Protein AF-A0A1P8EN90-F1 (afdb_monomer)

Sequence (125 aa):
MRSIKEIVEAVEINETVTDEEMRLALCCLNRLITFDRMAFMALYQAEKGGKLSTTTQSSPEWQCREHLRRVGKAFEKTPDQWLGWENNPENPDYRERRQKSIALVKKVEATLKKGKKNDLSVKAS

Secondary structure (DSSP, 8-state):
---HHHHHHHHHTT----HHHHHHHHHHHHHHHHHHHHHHHHHHHHHHTT---SSGGG-HHHHHHHHHHHHHHHHTS-HHHHH-GGG-TT-HHHHHHHHHHHHHHHHHHHHHHHHHHHHHHHTT-

Solvent-accessible surface area (backbone atoms only — not comparable to full-atom values): 6890 Å² total; per-residue (Å²): 129,62,30,36,43,57,50,52,55,35,52,76,73,72,44,91,74,53,73,67,54,54,54,39,35,51,56,49,53,56,51,55,52,49,55,52,54,52,42,53,52,37,37,53,52,18,58,75,67,76,40,73,38,93,50,64,76,32,29,69,70,47,46,52,54,51,48,54,53,52,52,54,66,41,36,74,24,32,36,66,73,62,54,32,69,80,61,30,82,85,30,64,67,34,43,54,55,49,53,54,50,52,54,50,51,54,51,51,53,52,48,53,54,51,52,53,54,53,57,53,54,65,75,73,109

Foldseek 3Di:
DDFLQVLVVCVVVPHDDDPQQVVLSVLVVVVLVVLLVQLVVLCVVCVVVVHCDPDLSNPPVSSVVVSCVSCVVRRPGRSCVNCDQCRDPPNPVNVVVVVVVVVVVVVVVVVVVVVVVVVVVVVVD

Radius of gyration: 19.5 Å; Cα contacts (8 Å, |Δi|>4): 85; chains: 1; bounding box: 40×49×44 Å

Organism: NCBI:txid487316

Mean predicted aligned error: 6.41 Å

Structure (mmCIF, N/CA/C/O backbone):
data_AF-A0A1P8EN90-F1
#
_entry.id   AF-A0A1P8EN90-F1
#
loop_
_atom_site.group_PDB
_atom_site.id
_atom_site.type_symbol
_atom_site.label_atom_id
_atom_site.label_alt_id
_atom_site.label_comp_id
_atom_site.label_asym_id
_atom_site.label_entity_id
_atom_site.label_seq_id
_atom_site.pdbx_PDB_ins_code
_atom_site.Cartn_x
_atom_site.Cartn_y
_atom_site.Cartn_z
_atom_site.occupancy
_atom_site.B_iso_or_equiv
_atom_site.auth_seq_id
_atom_site.auth_comp_id
_atom_site.auth_asym_id
_atom_site.auth_atom_id
_atom_site.pdbx_PDB_model_num
ATOM 1 N N . MET A 1 1 ? -11.613 6.966 12.791 1.00 90.38 1 MET A N 1
ATOM 2 C CA . MET A 1 1 ? -10.556 6.398 11.939 1.00 90.38 1 MET A CA 1
ATOM 3 C C . MET A 1 1 ? -9.318 7.255 12.107 1.00 90.38 1 MET A C 1
ATOM 5 O O . MET A 1 1 ? -9.376 8.437 11.786 1.00 90.38 1 MET A O 1
ATOM 9 N N . ARG A 1 2 ? -8.248 6.690 12.659 1.00 97.56 2 ARG A N 1
ATOM 10 C CA . ARG A 1 2 ? -6.921 7.318 12.724 1.00 97.56 2 ARG A CA 1
ATOM 11 C C . ARG A 1 2 ? -6.292 7.461 11.327 1.00 97.56 2 ARG A C 1
ATOM 13 O O . ARG A 1 2 ? -6.767 6.861 10.356 1.00 97.56 2 ARG A O 1
ATOM 20 N N . SER A 1 3 ? -5.229 8.250 11.212 1.00 98.56 3 SER A N 1
ATOM 21 C CA . SER A 1 3 ? -4.390 8.284 10.009 1.00 98.56 3 SER A CA 1
ATOM 22 C C . SER A 1 3 ? -3.673 6.948 9.786 1.00 98.56 3 SER A C 1
ATOM 24 O O . SER A 1 3 ? -3.495 6.160 10.715 1.00 98.56 3 SER A O 1
ATOM 26 N N . ILE A 1 4 ? -3.223 6.681 8.555 1.00 98.31 4 ILE A N 1
ATOM 27 C CA . ILE A 1 4 ? -2.443 5.470 8.248 1.00 98.31 4 ILE A CA 1
ATOM 28 C C . ILE A 1 4 ? -1.206 5.388 9.151 1.00 98.31 4 ILE A C 1
ATOM 30 O O . ILE A 1 4 ? -0.904 4.309 9.655 1.00 98.31 4 ILE A O 1
ATOM 34 N N . LYS A 1 5 ? -0.522 6.518 9.379 1.00 98.25 5 LYS A N 1
ATOM 35 C CA . LYS A 1 5 ? 0.662 6.581 10.240 1.00 98.25 5 LYS A CA 1
ATOM 36 C C . LYS A 1 5 ? 0.343 6.167 11.673 1.00 98.25 5 LYS A C 1
ATOM 38 O O . LYS A 1 5 ? 0.976 5.256 12.187 1.00 98.25 5 LYS A O 1
ATOM 43 N N . GLU A 1 6 ? -0.663 6.789 12.278 1.00 98.56 6 GLU A N 1
ATOM 44 C CA . GLU A 1 6 ? -1.058 6.508 13.664 1.00 98.56 6 GLU A CA 1
ATOM 45 C C . GLU A 1 6 ? -1.517 5.056 13.847 1.00 98.56 6 GLU A C 1
ATOM 47 O O . GLU A 1 6 ? -1.250 4.459 14.883 1.00 98.56 6 GLU A O 1
ATOM 52 N N . ILE A 1 7 ? -2.188 4.465 12.849 1.00 98.56 7 ILE A N 1
ATOM 53 C CA . ILE A 1 7 ? -2.580 3.046 12.898 1.00 98.56 7 ILE A CA 1
ATOM 54 C C . ILE A 1 7 ? -1.339 2.151 12.902 1.00 98.56 7 ILE A C 1
ATOM 56 O O . ILE A 1 7 ? -1.279 1.209 13.686 1.00 98.56 7 ILE A O 1
ATOM 60 N N . VAL A 1 8 ? -0.363 2.427 12.031 1.00 97.94 8 VAL A N 1
ATOM 61 C CA . VAL A 1 8 ? 0.885 1.650 11.968 1.00 97.94 8 VAL A CA 1
ATOM 62 C C . VAL A 1 8 ? 1.662 1.779 13.273 1.00 97.94 8 VAL A C 1
ATOM 64 O O . VAL A 1 8 ? 2.018 0.759 13.851 1.00 97.94 8 VAL A O 1
ATOM 67 N N . GLU A 1 9 ? 1.855 3.002 13.766 1.00 98.06 9 GLU A N 1
ATOM 68 C CA . GLU A 1 9 ? 2.576 3.260 15.017 1.00 98.06 9 GLU A CA 1
ATOM 69 C C . GLU A 1 9 ? 1.892 2.577 16.207 1.00 98.06 9 GLU A C 1
ATOM 71 O O . GLU A 1 9 ? 2.569 1.910 16.983 1.00 98.06 9 GLU A O 1
ATOM 76 N N . ALA A 1 10 ? 0.557 2.645 16.307 1.00 98.25 10 ALA A N 1
ATOM 77 C CA . ALA A 1 10 ? -0.203 1.950 17.347 1.00 98.25 10 ALA A CA 1
ATOM 78 C C . ALA A 1 10 ? -0.001 0.425 17.285 1.00 98.25 10 ALA A C 1
ATOM 80 O O . ALA A 1 10 ? 0.266 -0.211 18.304 1.00 98.25 10 ALA A O 1
ATOM 81 N N . VAL A 1 11 ? -0.075 -0.176 16.093 1.00 97.50 11 VAL A N 1
ATOM 82 C CA . VAL A 1 11 ? 0.147 -1.622 15.922 1.00 97.50 11 VAL A CA 1
ATOM 83 C C . VAL A 1 11 ? 1.586 -2.015 16.270 1.00 97.50 11 VAL A C 1
ATOM 85 O O . VAL A 1 11 ? 1.789 -3.052 16.901 1.00 97.50 11 VAL A O 1
ATOM 88 N N . GLU A 1 12 ? 2.583 -1.202 15.908 1.00 97.56 12 GLU A N 1
ATOM 89 C CA . GLU A 1 12 ? 3.998 -1.467 16.211 1.00 97.56 12 GLU A CA 1
ATOM 90 C C . GLU A 1 12 ? 4.286 -1.525 17.716 1.00 97.56 12 GLU A C 1
ATOM 92 O O . GLU A 1 12 ? 5.097 -2.343 18.152 1.00 97.56 12 GLU A O 1
ATOM 97 N N . ILE A 1 13 ? 3.591 -0.716 18.519 1.00 98.06 13 ILE A N 1
ATOM 98 C CA . ILE A 1 13 ? 3.712 -0.720 19.986 1.00 98.06 13 ILE A CA 1
ATOM 99 C C . ILE A 1 13 ? 2.673 -1.610 20.683 1.00 98.06 13 ILE A C 1
ATOM 101 O O . ILE A 1 13 ? 2.531 -1.555 21.904 1.00 98.06 13 ILE A O 1
ATOM 105 N N . ASN A 1 14 ? 1.973 -2.460 19.923 1.00 97.38 14 ASN A N 1
ATOM 106 C CA . ASN A 1 14 ? 0.953 -3.387 20.417 1.00 97.38 14 ASN A CA 1
ATOM 107 C C . ASN A 1 14 ? -0.244 -2.694 21.109 1.00 97.38 14 ASN A C 1
ATOM 109 O O . ASN A 1 14 ? -0.885 -3.263 21.997 1.00 97.38 14 ASN A O 1
ATOM 113 N N . GLU A 1 15 ? -0.563 -1.465 20.702 1.00 97.88 15 GLU A N 1
ATOM 114 C CA . GLU A 1 15 ? -1.810 -0.798 21.065 1.00 97.88 15 GLU A CA 1
ATOM 115 C C . GLU A 1 15 ? -2.999 -1.354 20.273 1.00 97.88 15 GLU A C 1
ATOM 117 O O . GLU A 1 15 ? -2.881 -1.923 19.186 1.00 97.88 15 GLU A O 1
ATOM 122 N N . THR A 1 16 ? -4.197 -1.171 20.831 1.00 96.94 16 THR A N 1
ATOM 123 C CA . THR A 1 16 ? -5.431 -1.635 20.195 1.00 96.94 16 THR A CA 1
ATOM 124 C C . THR A 1 16 ? -5.877 -0.692 19.075 1.00 96.94 16 THR A C 1
ATOM 126 O O . THR A 1 16 ? -6.064 0.519 19.259 1.00 96.94 16 THR A O 1
ATOM 129 N N . VAL A 1 17 ? -6.138 -1.281 17.912 1.00 97.56 17 VAL A N 1
ATOM 130 C CA . VAL A 1 17 ? -6.781 -0.641 16.760 1.00 97.56 17 VAL A CA 1
ATOM 131 C C . VAL A 1 17 ? -8.060 -1.390 16.409 1.00 97.56 17 VAL A C 1
ATOM 133 O O . VAL A 1 17 ? -8.222 -2.556 16.764 1.00 97.56 17 VAL A O 1
ATOM 136 N N . THR A 1 18 ? -8.990 -0.722 15.734 1.00 98.12 18 THR A N 1
ATOM 137 C CA . THR A 1 18 ? -10.220 -1.390 15.284 1.00 98.12 18 THR A CA 1
ATOM 138 C C . THR A 1 18 ? -9.945 -2.320 14.096 1.00 98.12 18 THR A C 1
ATOM 140 O O . THR A 1 18 ? -9.036 -2.072 13.298 1.00 98.12 18 THR A O 1
ATOM 143 N N . ASP A 1 19 ? -10.767 -3.359 13.924 1.00 97.00 19 ASP A N 1
ATOM 144 C CA . ASP A 1 19 ? -10.696 -4.264 12.764 1.00 97.00 19 ASP A CA 1
ATOM 145 C C . ASP A 1 19 ? -10.782 -3.506 11.432 1.00 97.00 19 ASP A C 1
ATOM 147 O O . ASP A 1 19 ? -10.083 -3.823 10.465 1.00 97.00 19 ASP A O 1
ATOM 151 N N . GLU A 1 20 ? -11.632 -2.479 11.376 1.00 96.81 20 GLU A N 1
ATOM 152 C CA . GLU A 1 20 ? -11.785 -1.642 10.192 1.00 96.81 20 GLU A CA 1
ATOM 153 C C . GLU A 1 20 ? -10.505 -0.853 9.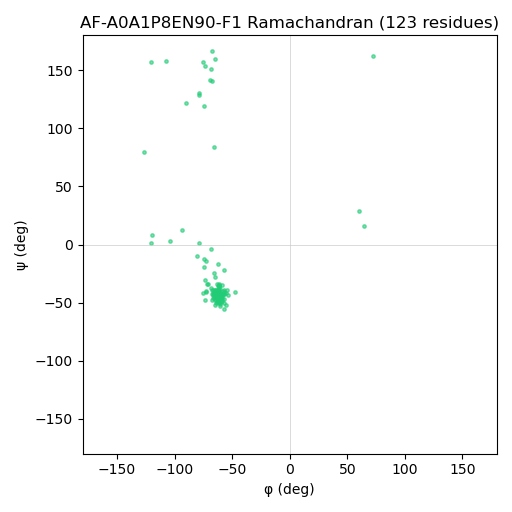885 1.00 96.81 20 GLU A C 1
ATOM 155 O O . GLU A 1 20 ? -10.031 -0.888 8.743 1.00 96.81 20 GLU A O 1
ATOM 160 N N . GLU A 1 21 ? -9.913 -0.208 10.896 1.00 97.56 21 GLU A N 1
ATOM 161 C CA . GLU A 1 21 ? -8.641 0.513 10.774 1.00 97.56 21 GLU A CA 1
ATOM 162 C C . GLU A 1 21 ? -7.535 -0.407 10.264 1.00 97.56 21 GLU A C 1
ATOM 164 O O . GLU A 1 21 ? -6.873 -0.081 9.276 1.00 97.56 21 GLU A O 1
ATOM 169 N N . MET A 1 22 ? -7.369 -1.581 10.880 1.00 96.69 22 MET A N 1
ATOM 170 C CA . MET A 1 22 ? -6.326 -2.531 10.497 1.00 96.69 22 MET A CA 1
ATOM 171 C C . MET A 1 22 ? -6.515 -3.026 9.059 1.00 96.69 22 MET A C 1
ATOM 173 O O . MET A 1 22 ? -5.571 -3.036 8.263 1.00 96.69 22 MET A O 1
ATOM 177 N N . ARG A 1 23 ? -7.741 -3.399 8.686 1.00 96.94 23 ARG A N 1
ATOM 178 C CA . ARG A 1 23 ? -8.051 -3.920 7.351 1.00 96.94 23 ARG A CA 1
ATOM 179 C C . ARG A 1 23 ? -7.823 -2.881 6.257 1.00 96.94 23 ARG A C 1
ATOM 181 O O . ARG A 1 23 ? -7.255 -3.209 5.209 1.00 96.94 23 ARG A O 1
ATOM 188 N N . LEU A 1 24 ? -8.260 -1.639 6.467 1.00 97.88 24 LEU A N 1
ATOM 189 C CA . LEU A 1 24 ? -8.069 -0.576 5.483 1.00 97.88 24 LEU A CA 1
ATOM 190 C C . LEU A 1 24 ? -6.610 -0.117 5.427 1.00 97.88 24 LEU A C 1
ATOM 192 O O . LEU A 1 24 ? -6.084 0.048 4.325 1.00 97.88 24 LEU A O 1
ATOM 196 N N . ALA A 1 25 ? -5.921 0.005 6.566 1.00 97.62 25 ALA A N 1
ATOM 197 C CA . ALA A 1 25 ? -4.494 0.324 6.596 1.00 97.62 25 ALA A CA 1
ATOM 198 C C . ALA A 1 25 ? -3.669 -0.727 5.838 1.00 97.62 25 ALA A C 1
ATOM 200 O O . ALA A 1 25 ? -2.834 -0.369 5.007 1.00 97.62 25 ALA A O 1
ATOM 201 N N . LEU A 1 26 ? -3.967 -2.019 6.009 1.00 97.38 26 LEU A N 1
ATOM 202 C CA . LEU A 1 26 ? -3.320 -3.089 5.246 1.00 97.38 26 LEU A CA 1
ATOM 203 C C . LEU A 1 26 ? -3.555 -2.947 3.732 1.00 97.38 26 LEU A C 1
ATOM 205 O O . LEU A 1 26 ? -2.632 -3.133 2.933 1.00 97.38 26 LEU A O 1
ATOM 209 N N . CYS A 1 27 ? -4.771 -2.571 3.320 1.00 97.31 27 CYS A N 1
ATOM 210 C CA . CYS A 1 27 ? -5.064 -2.276 1.915 1.00 97.31 27 CYS A CA 1
ATOM 211 C C . CYS A 1 27 ? -4.222 -1.101 1.394 1.00 97.31 27 CYS A C 1
ATOM 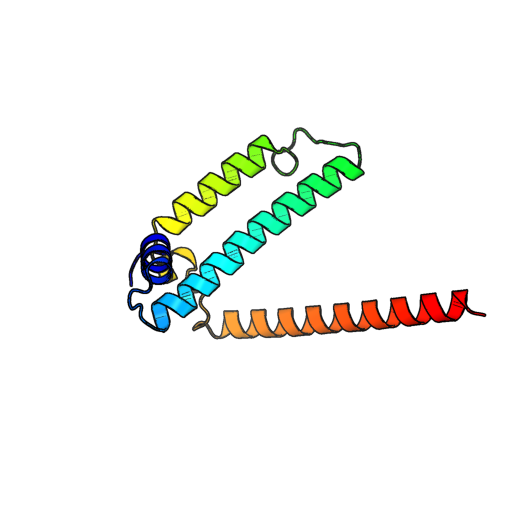213 O O . CYS A 1 27 ? -3.746 -1.155 0.253 1.00 97.31 27 CYS A O 1
ATOM 215 N N . CYS A 1 28 ? -4.014 -0.066 2.212 1.00 97.75 28 CYS A N 1
ATOM 216 C CA . CYS A 1 28 ? -3.173 1.073 1.861 1.00 97.75 28 CYS A CA 1
ATOM 217 C C . CYS A 1 28 ? -1.706 0.673 1.688 1.00 97.75 28 CYS A C 1
ATOM 219 O O . CYS A 1 28 ? -1.113 0.927 0.637 1.00 97.75 28 CYS A O 1
ATOM 221 N N . LEU A 1 29 ? -1.141 -0.009 2.685 1.00 97.31 29 LEU A N 1
ATOM 222 C CA . LEU A 1 29 ? 0.258 -0.438 2.692 1.00 97.31 29 LEU A CA 1
ATOM 223 C C . LEU A 1 29 ? 0.568 -1.359 1.507 1.00 97.31 29 LEU A C 1
ATOM 225 O O . LEU A 1 29 ? 1.562 -1.162 0.811 1.00 97.31 29 LEU A O 1
ATOM 229 N N . ASN A 1 30 ? -0.326 -2.299 1.186 1.00 96.62 30 ASN A N 1
ATOM 230 C CA . ASN A 1 30 ? -0.153 -3.167 0.021 1.00 96.62 30 ASN A CA 1
ATOM 231 C C . ASN A 1 30 ? -0.113 -2.380 -1.309 1.00 96.62 30 ASN A C 1
ATOM 233 O O . ASN A 1 30 ? 0.608 -2.755 -2.240 1.00 96.62 30 ASN A O 1
ATOM 237 N N . ARG A 1 31 ? -0.861 -1.274 -1.425 1.00 95.62 31 ARG A N 1
ATOM 238 C CA . ARG A 1 31 ? -0.801 -0.395 -2.607 1.00 95.62 31 ARG A CA 1
ATOM 239 C C . ARG A 1 31 ? 0.490 0.414 -2.655 1.00 95.62 31 ARG A C 1
ATOM 241 O O . ARG A 1 31 ? 1.072 0.513 -3.731 1.00 95.62 31 ARG A O 1
ATOM 248 N N . LEU A 1 32 ? 0.963 0.930 -1.521 1.00 96.12 32 LEU A N 1
ATOM 249 C CA . LEU A 1 32 ? 2.260 1.612 -1.437 1.00 96.12 32 LEU A CA 1
ATOM 250 C C . LEU A 1 32 ? 3.402 0.685 -1.877 1.00 96.12 32 LEU A C 1
ATOM 252 O O . LEU A 1 32 ? 4.142 1.026 -2.796 1.00 96.12 32 LEU A O 1
ATOM 256 N N . ILE A 1 33 ? 3.437 -0.545 -1.359 1.00 96.56 33 ILE A N 1
ATOM 257 C CA . ILE A 1 33 ? 4.409 -1.573 -1.769 1.00 96.56 33 ILE A CA 1
ATOM 258 C C . ILE A 1 33 ? 4.306 -1.883 -3.270 1.00 96.56 33 ILE A C 1
ATOM 260 O O . ILE A 1 33 ? 5.310 -2.153 -3.929 1.00 96.56 33 ILE A O 1
ATOM 264 N N . THR A 1 34 ? 3.101 -1.847 -3.846 1.00 95.12 34 THR A N 1
ATOM 265 C CA . THR A 1 34 ? 2.920 -2.061 -5.291 1.00 95.12 34 THR A CA 1
ATOM 266 C C . THR A 1 34 ? 3.619 -0.973 -6.109 1.00 95.12 34 THR A C 1
ATOM 268 O O . THR A 1 34 ? 4.284 -1.298 -7.093 1.00 95.12 34 THR A O 1
ATOM 271 N N . PHE A 1 35 ? 3.527 0.294 -5.694 1.00 94.50 35 PHE A N 1
ATOM 272 C CA . PHE A 1 35 ? 4.235 1.389 -6.359 1.00 94.50 35 PHE A CA 1
ATOM 273 C C . PHE A 1 35 ? 5.755 1.211 -6.305 1.00 94.50 35 PHE A C 1
ATOM 275 O O . PHE A 1 35 ? 6.415 1.389 -7.329 1.00 94.50 35 PHE A O 1
ATOM 282 N N . ASP A 1 36 ? 6.295 0.800 -5.158 1.00 94.12 36 ASP A N 1
ATOM 283 C CA . ASP A 1 36 ? 7.737 0.579 -4.994 1.00 94.12 36 ASP A CA 1
ATOM 284 C C . ASP A 1 36 ? 8.226 -0.599 -5.840 1.00 94.12 36 ASP A C 1
ATOM 286 O O . ASP A 1 36 ? 9.232 -0.501 -6.541 1.00 94.12 36 ASP A O 1
ATOM 290 N N . ARG A 1 37 ? 7.465 -1.700 -5.880 1.00 94.88 37 ARG A N 1
ATOM 291 C CA . ARG A 1 37 ? 7.770 -2.838 -6.760 1.00 94.88 37 ARG A CA 1
ATOM 292 C C . ARG A 1 37 ? 7.812 -2.421 -8.227 1.00 94.88 37 ARG A C 1
ATOM 294 O O . ARG A 1 37 ? 8.710 -2.847 -8.948 1.00 94.88 37 ARG A O 1
ATOM 301 N N . MET A 1 38 ? 6.865 -1.598 -8.678 1.00 92.19 38 MET A N 1
ATOM 302 C CA . MET A 1 38 ? 6.867 -1.080 -10.050 1.00 92.19 38 MET A CA 1
ATOM 303 C C . MET A 1 38 ? 8.082 -0.186 -10.319 1.00 92.19 38 MET A C 1
ATOM 305 O O . MET A 1 38 ? 8.710 -0.325 -11.367 1.00 92.19 38 MET A O 1
ATOM 309 N N . ALA A 1 39 ? 8.439 0.685 -9.371 1.00 92.12 39 ALA A N 1
ATOM 310 C CA . ALA A 1 39 ? 9.615 1.544 -9.464 1.00 92.12 39 ALA A CA 1
ATOM 311 C C . ALA A 1 39 ? 10.908 0.725 -9.594 1.00 92.12 39 ALA A C 1
ATOM 313 O O . ALA A 1 39 ? 11.685 0.947 -10.522 1.00 92.12 39 ALA A O 1
ATOM 314 N N . PHE A 1 40 ? 11.108 -0.277 -8.734 1.00 92.12 40 PHE A N 1
ATOM 315 C CA . PHE A 1 40 ? 12.288 -1.142 -8.798 1.00 92.12 40 PHE A CA 1
ATOM 316 C C . PHE A 1 40 ? 12.357 -1.954 -10.091 1.00 92.12 40 PHE A C 1
ATOM 318 O O . PHE A 1 40 ? 13.428 -2.065 -10.682 1.00 92.12 40 PHE A O 1
ATOM 325 N N . MET A 1 41 ? 11.226 -2.472 -10.579 1.00 91.00 41 MET A N 1
ATOM 326 C CA . MET A 1 41 ? 11.194 -3.175 -11.865 1.00 91.00 41 MET A CA 1
ATOM 327 C C . MET A 1 41 ? 11.566 -2.256 -13.033 1.00 91.00 41 MET A C 1
ATOM 329 O O . MET A 1 41 ? 12.299 -2.684 -13.923 1.00 91.00 41 MET A O 1
ATOM 333 N N . ALA A 1 42 ? 11.108 -1.001 -13.025 1.00 87.81 42 ALA A N 1
ATOM 334 C CA . ALA A 1 42 ? 11.467 -0.021 -14.049 1.00 87.81 42 ALA A CA 1
ATOM 335 C C . ALA A 1 42 ? 12.966 0.322 -14.018 1.00 87.81 42 ALA A C 1
ATOM 337 O O . ALA A 1 42 ? 13.601 0.378 -15.072 1.00 87.81 42 ALA A O 1
ATOM 338 N N . LEU A 1 43 ? 13.546 0.493 -12.825 1.00 89.38 43 LEU A N 1
ATOM 339 C CA . LEU A 1 43 ? 14.984 0.727 -12.652 1.00 89.38 43 LEU A CA 1
ATOM 340 C C . LEU A 1 43 ? 15.816 -0.468 -13.132 1.00 89.38 43 LEU A C 1
ATOM 342 O O . LEU A 1 43 ? 16.757 -0.293 -13.900 1.00 89.38 43 LEU A O 1
ATOM 346 N N . TYR A 1 44 ? 15.425 -1.686 -12.755 1.00 89.69 44 TYR A N 1
ATOM 347 C CA . TYR A 1 44 ? 16.096 -2.909 -13.194 1.00 89.69 44 TYR A CA 1
ATOM 348 C C . TYR A 1 44 ? 16.062 -3.079 -14.719 1.00 89.69 44 TYR A C 1
ATOM 350 O O . TYR A 1 44 ? 17.067 -3.423 -15.340 1.00 89.69 44 TYR A O 1
ATOM 358 N N . GLN A 1 45 ? 14.910 -2.829 -15.347 1.00 86.50 45 GLN A N 1
ATOM 359 C CA . GLN A 1 45 ? 14.783 -2.904 -16.804 1.00 86.50 45 GLN A CA 1
ATOM 360 C C . GLN A 1 45 ? 15.634 -1.842 -17.510 1.00 86.50 45 GLN A C 1
ATOM 362 O O . GLN A 1 45 ? 16.247 -2.142 -18.533 1.00 86.50 45 GLN A O 1
ATOM 367 N N . ALA A 1 46 ? 15.705 -0.630 -16.957 1.00 85.12 46 ALA A N 1
ATOM 368 C CA . ALA A 1 46 ? 16.550 0.446 -17.469 1.00 85.12 46 ALA A CA 1
ATOM 369 C C . ALA A 1 46 ? 18.043 0.083 -17.411 1.00 85.12 46 ALA A C 1
ATOM 371 O O . ALA A 1 46 ? 18.759 0.242 -18.402 1.00 85.12 46 ALA A O 1
ATOM 372 N N . GLU A 1 47 ? 18.491 -0.479 -16.284 1.00 85.38 47 GLU A N 1
ATOM 373 C CA . GLU A 1 47 ? 19.855 -0.984 -16.110 1.00 85.38 47 GLU A CA 1
ATOM 374 C C . GLU A 1 47 ? 20.167 -2.107 -17.112 1.00 85.38 47 GLU A C 1
ATOM 376 O O . GLU A 1 47 ? 21.144 -2.026 -17.857 1.00 85.38 47 GLU A O 1
ATOM 381 N N . LYS A 1 48 ? 19.302 -3.128 -17.209 1.00 84.31 48 LYS A N 1
ATOM 382 C CA . LYS A 1 48 ? 19.480 -4.253 -18.145 1.00 84.31 48 LYS A CA 1
ATOM 383 C C . LYS A 1 48 ? 19.451 -3.838 -19.612 1.00 84.31 48 LYS A C 1
ATOM 385 O O . LYS A 1 48 ? 20.145 -4.444 -20.422 1.00 84.31 48 LYS A O 1
ATOM 390 N N . GLY A 1 49 ? 18.657 -2.831 -19.955 1.00 79.31 49 GLY A N 1
ATOM 391 C CA . GLY A 1 49 ? 18.549 -2.302 -21.311 1.00 79.31 49 GLY A CA 1
ATOM 392 C C . GLY A 1 49 ? 19.696 -1.377 -21.722 1.00 79.31 49 GLY A C 1
ATOM 393 O O . GLY A 1 49 ? 19.643 -0.831 -22.823 1.00 79.31 49 GLY A O 1
ATOM 394 N N . GLY A 1 50 ? 20.690 -1.143 -20.853 1.00 69.50 50 GLY A N 1
ATOM 395 C CA . GLY A 1 50 ? 21.792 -0.208 -21.111 1.00 69.50 50 GLY A CA 1
ATOM 396 C C . GLY A 1 50 ? 21.340 1.250 -21.249 1.00 69.50 50 GLY A C 1
ATOM 397 O O . GLY A 1 50 ? 22.076 2.084 -21.769 1.00 69.50 50 GLY A O 1
ATOM 398 N N . LYS A 1 51 ? 20.117 1.565 -20.810 1.00 61.88 51 LYS A N 1
ATOM 399 C CA . LYS A 1 51 ? 19.511 2.895 -20.861 1.00 61.88 51 LYS A CA 1
ATOM 400 C C . LYS A 1 51 ? 19.034 3.247 -19.461 1.00 61.88 51 LYS A C 1
ATOM 402 O O . LYS A 1 51 ? 17.839 3.175 -19.180 1.00 61.88 51 LYS A O 1
ATOM 407 N N . LEU A 1 52 ? 19.949 3.687 -18.597 1.00 58.69 52 LEU A N 1
ATOM 408 C CA . LEU A 1 52 ? 19.567 4.536 -17.466 1.00 58.69 52 LEU A CA 1
ATOM 409 C C . LEU A 1 52 ? 19.065 5.856 -18.062 1.00 58.69 52 LEU A C 1
ATOM 411 O O . LEU A 1 52 ? 19.817 6.789 -18.323 1.00 58.69 52 LEU A O 1
ATOM 415 N N . SER A 1 53 ? 17.792 5.845 -18.437 1.00 55.84 53 SER A N 1
ATOM 416 C CA . SER A 1 53 ? 17.140 6.929 -19.148 1.00 55.84 53 SER A CA 1
ATOM 417 C C . SER A 1 53 ? 17.031 8.156 -18.243 1.00 55.84 53 SER A C 1
ATOM 419 O O . SER A 1 53 ? 16.685 8.042 -17.068 1.00 55.84 53 SER A O 1
ATOM 421 N N . THR A 1 54 ? 17.249 9.344 -18.806 1.00 55.34 54 THR A N 1
ATOM 422 C CA . THR A 1 54 ? 16.985 10.643 -18.161 1.00 55.34 54 THR A CA 1
ATOM 423 C C . THR A 1 54 ? 15.489 10.915 -17.956 1.00 55.34 54 THR A C 1
ATOM 425 O O . THR A 1 54 ? 15.112 11.916 -17.349 1.00 55.34 54 THR A O 1
ATOM 428 N N . THR A 1 55 ? 14.610 10.030 -18.436 1.00 64.44 55 THR A N 1
ATOM 429 C CA . THR A 1 55 ? 13.172 10.085 -18.156 1.00 64.44 55 THR A CA 1
ATOM 430 C C . THR A 1 55 ? 12.879 9.763 -16.693 1.00 64.44 55 THR A C 1
ATOM 432 O O . THR A 1 55 ? 13.443 8.826 -16.125 1.00 64.44 55 THR A O 1
ATOM 435 N N . THR A 1 56 ? 11.912 10.473 -16.115 1.00 65.69 56 THR A N 1
ATOM 436 C CA . THR A 1 56 ? 11.524 10.401 -14.696 1.00 65.69 56 THR A CA 1
ATOM 437 C C . THR A 1 56 ? 11.350 8.973 -14.162 1.00 65.69 56 THR A C 1
ATOM 439 O O . THR A 1 56 ? 11.842 8.659 -13.086 1.00 65.69 56 THR A O 1
ATOM 442 N N . GLN A 1 57 ? 10.743 8.067 -14.932 1.00 66.94 57 GLN A N 1
ATOM 443 C CA . GLN A 1 57 ? 10.423 6.702 -14.486 1.00 66.94 57 GLN A CA 1
ATOM 444 C C . GLN A 1 57 ? 11.630 5.753 -14.346 1.00 66.94 57 GLN A C 1
ATOM 446 O O . GLN A 1 57 ? 11.501 4.706 -13.711 1.00 66.94 57 GLN A O 1
ATOM 451 N N . SER A 1 58 ? 12.795 6.101 -14.891 1.00 74.50 58 SER A N 1
ATOM 452 C CA . SER A 1 58 ? 14.011 5.268 -14.844 1.00 74.50 58 SER A CA 1
ATOM 453 C C . SER A 1 58 ? 15.178 5.954 -14.130 1.00 74.50 58 SER A C 1
ATOM 455 O O . SER A 1 58 ? 16.290 5.433 -14.134 1.00 74.50 58 SER A O 1
ATOM 457 N N . SER A 1 59 ? 14.924 7.104 -13.499 1.00 86.81 59 SER A N 1
ATOM 458 C CA . SER A 1 59 ? 15.894 7.814 -12.667 1.00 86.81 59 SER A CA 1
ATOM 459 C C . SER A 1 59 ? 15.786 7.345 -11.208 1.00 86.81 59 SER A C 1
ATOM 461 O O . SER A 1 59 ? 14.716 7.503 -10.608 1.00 86.81 59 SER A O 1
ATOM 463 N N . PRO A 1 60 ? 16.869 6.816 -10.597 1.00 89.75 60 PRO A N 1
ATOM 464 C CA . PRO A 1 60 ? 16.872 6.441 -9.181 1.00 89.75 60 PRO A CA 1
ATOM 465 C C . PRO A 1 60 ? 16.505 7.606 -8.255 1.00 89.75 60 PRO A C 1
ATOM 467 O O . PRO A 1 60 ? 15.719 7.446 -7.323 1.00 89.75 60 PRO A O 1
ATOM 470 N N . GLU A 1 61 ? 17.022 8.801 -8.547 1.00 91.00 61 GLU A N 1
ATOM 471 C CA . GLU A 1 61 ? 16.751 10.016 -7.776 1.00 91.00 61 GLU A CA 1
ATOM 472 C C . GLU A 1 61 ? 15.267 10.401 -7.836 1.00 91.00 61 GLU A C 1
ATOM 474 O O . GLU A 1 61 ? 14.653 10.723 -6.816 1.00 91.00 61 GLU A O 1
ATOM 479 N N . TRP A 1 62 ? 14.660 10.336 -9.026 1.00 90.94 62 TRP A N 1
ATOM 480 C CA . TRP A 1 62 ? 13.235 10.611 -9.173 1.00 90.94 62 TRP A CA 1
ATOM 481 C C . TRP A 1 62 ? 12.382 9.586 -8.423 1.00 90.94 62 TRP A C 1
ATOM 483 O O . TRP A 1 62 ? 11.478 9.991 -7.696 1.00 90.94 62 TRP A O 1
ATOM 493 N N . GLN A 1 63 ? 12.692 8.290 -8.540 1.00 92.38 63 GLN A N 1
ATOM 494 C CA . GLN A 1 63 ? 11.949 7.235 -7.844 1.00 92.38 63 GLN A CA 1
ATOM 495 C C . GLN A 1 63 ? 12.050 7.375 -6.319 1.00 92.38 63 GLN A C 1
ATOM 497 O O . GLN A 1 63 ? 11.043 7.227 -5.632 1.00 92.38 63 GLN A O 1
ATOM 502 N N . CYS A 1 64 ? 13.220 7.748 -5.790 1.00 93.38 64 CYS A N 1
ATOM 503 C CA . CYS A 1 64 ? 13.406 8.025 -4.364 1.00 93.38 64 CYS A CA 1
ATOM 504 C C . CYS A 1 64 ? 12.530 9.197 -3.886 1.00 93.38 64 CYS A C 1
ATOM 506 O O . CYS A 1 64 ? 11.761 9.058 -2.932 1.00 93.38 64 CYS A O 1
ATOM 508 N N . ARG A 1 65 ? 12.567 10.339 -4.588 1.00 94.19 65 ARG A N 1
ATOM 509 C CA . ARG A 1 65 ? 11.711 11.493 -4.255 1.00 94.19 65 ARG A CA 1
ATOM 510 C C . ARG A 1 65 ? 10.229 11.154 -4.339 1.00 94.19 65 ARG A C 1
ATOM 512 O O . ARG A 1 65 ? 9.444 11.565 -3.487 1.00 94.19 65 ARG A O 1
ATOM 519 N N . GLU A 1 66 ? 9.840 10.424 -5.375 1.00 94.75 66 GLU A N 1
ATOM 520 C CA . GLU A 1 66 ? 8.453 10.051 -5.603 1.00 94.75 66 GLU A CA 1
ATOM 521 C C . GLU A 1 66 ? 7.948 9.055 -4.547 1.00 94.75 66 GLU A C 1
ATOM 523 O O . GLU A 1 66 ? 6.811 9.194 -4.094 1.00 94.75 66 GLU A O 1
ATOM 528 N N . HIS A 1 67 ? 8.784 8.112 -4.100 1.00 94.44 67 HIS A N 1
ATOM 529 C CA . HIS A 1 67 ? 8.492 7.233 -2.964 1.00 94.44 67 HIS A CA 1
ATOM 530 C C . HIS A 1 67 ? 8.200 8.049 -1.699 1.00 94.44 67 HIS A C 1
ATOM 532 O O . HIS A 1 67 ? 7.100 7.954 -1.151 1.00 94.44 67 HIS A O 1
ATOM 538 N N . LEU A 1 68 ? 9.126 8.928 -1.294 1.00 96.19 68 LEU A N 1
ATOM 539 C CA . LEU A 1 68 ? 8.963 9.775 -0.106 1.00 96.19 68 LEU A CA 1
ATOM 540 C C . LEU A 1 68 ? 7.692 10.630 -0.190 1.00 96.19 68 LEU A C 1
ATOM 542 O O . LEU A 1 68 ? 6.926 10.714 0.768 1.00 96.19 68 LEU A O 1
ATOM 546 N N . ARG A 1 69 ? 7.416 11.213 -1.364 1.00 96.31 69 ARG A N 1
ATOM 547 C CA . ARG A 1 69 ? 6.204 12.005 -1.604 1.00 96.31 69 ARG A CA 1
ATOM 548 C C . ARG A 1 69 ? 4.929 11.169 -1.468 1.00 96.31 69 ARG A C 1
ATOM 550 O O . ARG A 1 69 ? 3.948 11.657 -0.910 1.00 96.31 69 ARG A O 1
ATOM 557 N N . ARG A 1 70 ? 4.899 9.951 -2.020 1.00 95.75 70 ARG A N 1
ATOM 558 C CA . ARG A 1 70 ? 3.726 9.058 -1.962 1.00 95.75 70 ARG A CA 1
ATOM 559 C C . ARG A 1 70 ? 3.459 8.589 -0.542 1.00 95.75 70 ARG A C 1
ATOM 561 O O . ARG A 1 70 ? 2.315 8.675 -0.108 1.00 95.75 70 ARG A O 1
ATOM 568 N N . VAL A 1 71 ? 4.497 8.130 0.154 1.00 96.38 71 VAL A N 1
ATOM 569 C CA . VAL A 1 71 ? 4.396 7.655 1.537 1.00 96.38 71 VAL A CA 1
ATOM 570 C C . VAL A 1 71 ? 3.981 8.799 2.453 1.00 96.38 71 VAL A C 1
ATOM 572 O O . VAL A 1 71 ? 2.972 8.662 3.133 1.00 96.38 71 VAL A O 1
ATOM 575 N N . GLY A 1 72 ? 4.654 9.953 2.387 1.00 96.38 72 GLY A N 1
ATOM 576 C CA . GLY A 1 72 ? 4.315 11.121 3.208 1.00 96.38 72 GLY A CA 1
ATOM 577 C C . GLY A 1 72 ? 2.854 11.547 3.046 1.00 96.38 72 GLY A C 1
ATOM 578 O O . GLY A 1 72 ? 2.103 11.574 4.015 1.00 96.38 72 GLY A O 1
ATOM 579 N N . LYS A 1 73 ? 2.397 11.742 1.800 1.00 96.25 73 LYS A N 1
ATOM 580 C CA . LYS A 1 73 ? 0.995 12.113 1.525 1.00 96.25 73 LYS A CA 1
ATOM 581 C C . LYS A 1 73 ? -0.023 11.040 1.905 1.00 96.25 73 LYS A C 1
ATOM 583 O O . LYS A 1 73 ? -1.192 11.364 2.102 1.00 96.25 73 LYS A O 1
ATOM 588 N N . ALA A 1 74 ? 0.365 9.766 1.894 1.00 97.12 74 ALA A N 1
ATOM 589 C CA . ALA A 1 74 ? -0.508 8.690 2.339 1.00 97.12 74 ALA A CA 1
ATOM 590 C C . ALA A 1 74 ? -0.643 8.707 3.860 1.00 97.12 74 ALA A C 1
ATOM 592 O O . ALA A 1 74 ? -1.751 8.677 4.380 1.00 97.12 74 ALA A O 1
ATOM 593 N N . PHE A 1 75 ? 0.484 8.813 4.554 1.00 98.19 75 PHE A N 1
ATOM 594 C CA . PHE A 1 75 ? 0.583 8.688 6.003 1.00 98.19 75 PHE A CA 1
ATOM 595 C C . PHE A 1 75 ? -0.138 9.814 6.752 1.00 98.19 75 PHE A C 1
ATOM 597 O O . PHE A 1 75 ? -0.602 9.591 7.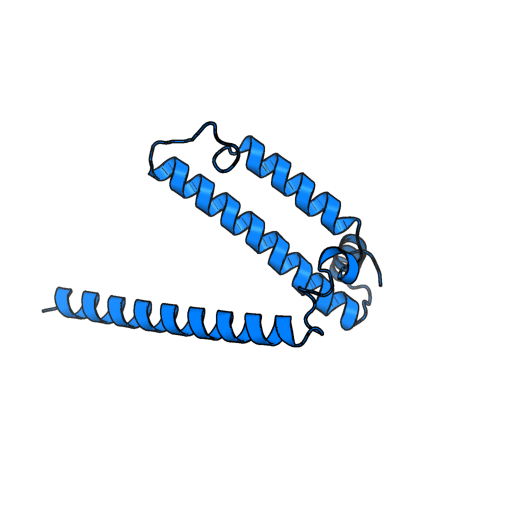864 1.00 98.19 75 PHE A O 1
ATOM 604 N N . GLU A 1 76 ? -0.315 10.973 6.117 1.00 97.62 76 GLU A N 1
ATOM 605 C CA . GLU A 1 76 ? -1.103 12.105 6.629 1.00 97.62 76 GLU A CA 1
ATOM 606 C C . GLU A 1 76 ? -2.629 11.907 6.556 1.00 97.62 76 GLU A C 1
ATOM 608 O O . GLU A 1 76 ? -3.378 12.694 7.130 1.00 97.62 76 GLU A O 1
ATOM 613 N N . LYS A 1 77 ? -3.119 10.897 5.830 1.00 98.12 77 LYS A N 1
ATOM 614 C CA . LYS A 1 77 ? -4.555 10.681 5.596 1.00 98.12 77 LYS A CA 1
ATOM 615 C C . LYS A 1 77 ? -5.087 9.491 6.375 1.00 98.12 77 LYS A C 1
ATOM 617 O O . LYS A 1 77 ? -4.348 8.559 6.691 1.00 98.12 77 LYS A O 1
ATOM 622 N N . THR A 1 78 ? -6.398 9.4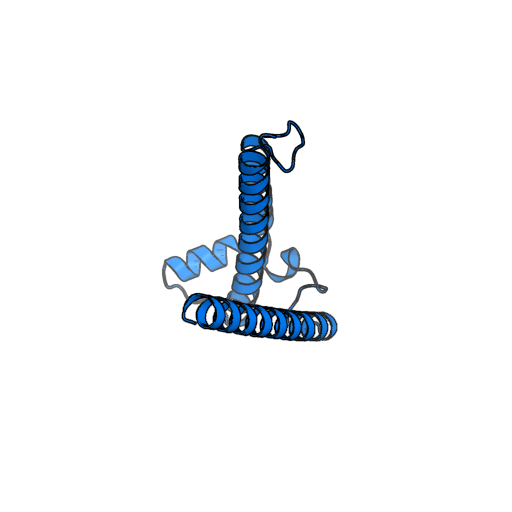71 6.606 1.00 98.19 78 THR A N 1
ATOM 623 C CA . THR A 1 78 ? -7.074 8.242 7.029 1.00 98.19 78 THR A CA 1
ATOM 624 C C . THR A 1 78 ? -7.088 7.218 5.880 1.00 98.19 78 THR A C 1
ATOM 626 O O . THR A 1 78 ? -7.066 7.603 4.700 1.00 98.19 78 THR A O 1
ATOM 629 N N . PRO A 1 79 ? -7.105 5.903 6.175 1.00 97.94 79 PRO A N 1
ATOM 630 C CA . PRO A 1 79 ? -7.097 4.866 5.145 1.00 97.94 79 PRO A CA 1
ATOM 631 C C . PRO A 1 79 ? -8.200 5.007 4.086 1.00 97.94 79 PRO A C 1
ATOM 633 O O . PRO A 1 79 ? -7.938 4.866 2.891 1.00 97.94 79 PRO A O 1
ATOM 636 N N . ASP A 1 80 ? -9.425 5.321 4.504 1.00 96.56 80 ASP A N 1
ATOM 637 C CA . ASP A 1 80 ? -10.588 5.501 3.632 1.00 96.56 80 ASP A CA 1
ATOM 638 C C . ASP A 1 80 ? -10.430 6.708 2.696 1.00 96.56 80 ASP A C 1
ATOM 640 O O . ASP A 1 80 ? -10.695 6.597 1.495 1.00 96.56 80 ASP A O 1
ATOM 644 N N . GLN A 1 81 ? -9.909 7.827 3.209 1.00 97.50 81 GLN A N 1
ATOM 645 C CA . GLN A 1 81 ? -9.646 9.033 2.424 1.00 97.50 81 GLN A CA 1
ATOM 646 C C . GLN A 1 81 ? -8.550 8.819 1.382 1.00 97.50 81 GLN A C 1
ATOM 648 O O . GLN A 1 81 ? -8.627 9.359 0.276 1.00 97.50 81 GLN A O 1
ATOM 653 N N . TRP A 1 82 ? -7.497 8.075 1.727 1.00 97.62 82 TRP A N 1
ATOM 654 C CA . TRP A 1 82 ? -6.400 7.824 0.797 1.00 97.62 82 TRP A CA 1
ATOM 655 C C . TRP A 1 82 ? -6.769 6.802 -0.278 1.00 97.62 82 TRP A C 1
ATOM 657 O O . TRP A 1 82 ? -6.445 7.011 -1.448 1.00 97.62 82 TRP A O 1
ATOM 667 N N . LEU A 1 83 ? -7.460 5.717 0.094 1.00 95.81 83 LEU A N 1
ATOM 668 C CA . LEU A 1 83 ? -7.945 4.725 -0.866 1.00 95.81 83 LEU A CA 1
ATOM 669 C C . LEU A 1 83 ? -8.961 5.352 -1.824 1.00 95.81 83 LEU A C 1
ATOM 671 O O . LEU A 1 83 ? -8.851 5.185 -3.044 1.00 95.81 83 LEU A O 1
ATOM 675 N N . GLY A 1 84 ? -9.937 6.071 -1.270 1.00 96.50 84 GLY A N 1
ATOM 676 C CA . GLY A 1 84 ? -11.135 6.490 -1.981 1.00 96.50 84 GLY A CA 1
ATOM 677 C C . GLY A 1 84 ? -12.094 5.323 -2.242 1.00 96.50 84 GLY A C 1
ATOM 678 O O . GLY A 1 84 ? -11.722 4.146 -2.197 1.00 96.50 84 GLY A O 1
ATOM 679 N N . TRP A 1 85 ? -13.351 5.654 -2.547 1.00 96.50 85 TRP A N 1
ATOM 680 C CA . TRP A 1 85 ? -14.424 4.667 -2.725 1.00 96.50 85 TRP A CA 1
ATOM 681 C C . TRP A 1 85 ? -14.120 3.619 -3.805 1.00 96.50 85 TRP A C 1
ATOM 683 O O . TRP A 1 85 ? -14.361 2.432 -3.609 1.00 96.50 85 TRP A O 1
ATOM 693 N N . GLU A 1 86 ? -13.503 4.021 -4.916 1.00 95.94 86 GLU A N 1
ATOM 694 C CA . GLU A 1 86 ? -13.155 3.131 -6.040 1.00 95.94 86 GLU 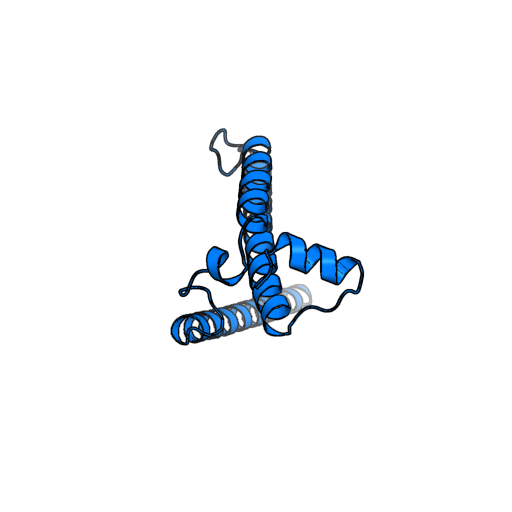A CA 1
ATOM 695 C C . GLU A 1 86 ? -12.172 2.004 -5.700 1.00 95.94 86 GLU A C 1
ATOM 697 O O . GLU A 1 86 ? -11.987 1.044 -6.454 1.00 95.94 86 GLU A O 1
ATOM 702 N N . ASN A 1 87 ? -11.493 2.139 -4.571 1.00 94.56 87 ASN A N 1
ATOM 703 C CA . ASN A 1 87 ? -10.433 1.254 -4.125 1.00 94.56 87 ASN A CA 1
ATOM 704 C C . ASN A 1 87 ? -10.744 0.611 -2.776 1.00 94.56 87 ASN A C 1
ATOM 706 O O . ASN A 1 87 ? -9.898 -0.124 -2.254 1.00 94.56 87 ASN A O 1
ATOM 710 N N . ASN A 1 88 ? -11.920 0.909 -2.226 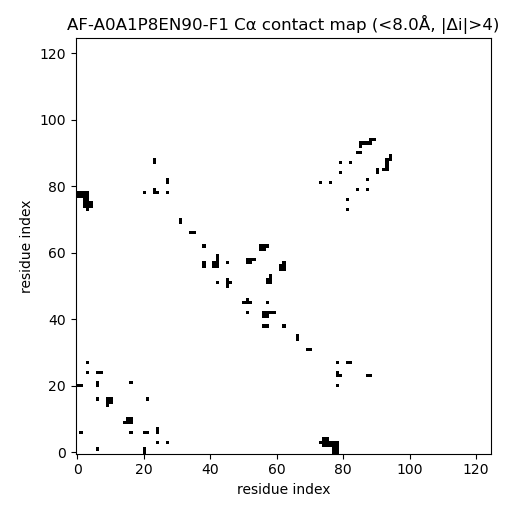1.00 94.81 88 ASN A N 1
ATOM 711 C CA . ASN A 1 88 ? -12.363 0.435 -0.934 1.00 94.81 88 ASN A CA 1
ATOM 712 C C . ASN A 1 88 ? -12.856 -1.023 -1.059 1.00 94.81 88 ASN A C 1
ATOM 714 O O . ASN A 1 88 ? -13.656 -1.314 -1.946 1.00 94.81 88 ASN A O 1
ATOM 718 N N . PRO A 1 89 ? -12.416 -1.957 -0.197 1.00 94.56 89 PRO A N 1
ATOM 719 C CA . PRO A 1 89 ? -12.931 -3.332 -0.167 1.00 94.56 89 PRO A CA 1
ATOM 720 C C . PRO A 1 89 ? -14.451 -3.448 0.052 1.00 94.56 89 PRO A C 1
ATOM 722 O O . PRO A 1 89 ? -15.036 -4.461 -0.337 1.00 94.56 89 PRO A O 1
ATOM 725 N N . GLU A 1 90 ? -15.105 -2.431 0.615 1.00 94.00 90 GLU A N 1
ATOM 726 C CA . GLU A 1 90 ? -16.568 -2.370 0.731 1.00 94.00 90 GLU A CA 1
ATOM 727 C C . GLU A 1 90 ? -17.272 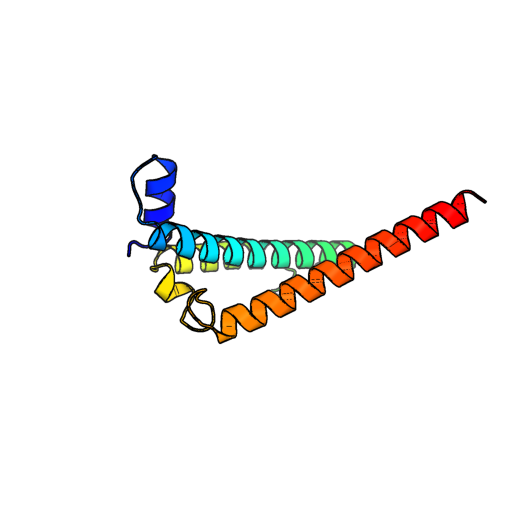-2.066 -0.595 1.00 94.00 90 GLU A C 1
ATOM 729 O O . GLU A 1 90 ? -18.443 -2.415 -0.759 1.00 94.00 90 GLU A O 1
ATOM 734 N N . ASN A 1 91 ? -16.559 -1.519 -1.581 1.00 97.25 91 ASN A N 1
ATOM 735 C CA . ASN A 1 91 ? -17.114 -1.265 -2.901 1.00 97.25 91 ASN A CA 1
ATOM 736 C C . ASN A 1 91 ? -17.265 -2.590 -3.688 1.00 97.25 91 ASN A C 1
ATOM 738 O O . ASN A 1 91 ? -16.263 -3.275 -3.939 1.00 97.25 91 ASN A O 1
ATOM 742 N N . PRO A 1 92 ? -18.493 -2.974 -4.099 1.00 97.81 92 PRO A N 1
ATOM 743 C CA . PRO A 1 92 ? -18.733 -4.208 -4.846 1.00 97.81 92 PRO A CA 1
ATOM 744 C C . PRO A 1 92 ? -17.985 -4.253 -6.184 1.00 97.81 92 PRO A C 1
ATOM 746 O O . PRO A 1 92 ? -17.413 -5.294 -6.515 1.00 97.81 92 PRO A O 1
ATOM 749 N N . ASP A 1 93 ? -17.891 -3.131 -6.897 1.00 97.81 93 ASP A N 1
ATOM 750 C CA . ASP A 1 93 ? -17.211 -3.057 -8.192 1.00 97.81 93 ASP A CA 1
ATOM 751 C C . ASP A 1 93 ? -15.706 -3.271 -8.025 1.00 97.81 93 ASP A C 1
ATOM 753 O O . ASP A 1 93 ? -15.059 -3.971 -8.810 1.00 97.81 93 ASP A O 1
ATOM 757 N N . TYR A 1 94 ? -15.127 -2.716 -6.956 1.00 96.44 94 TYR A N 1
ATOM 758 C CA . TYR A 1 94 ? -13.733 -2.974 -6.611 1.00 96.44 94 TYR A CA 1
ATOM 759 C C . TYR A 1 94 ? -13.497 -4.459 -6.309 1.00 96.44 94 TYR A C 1
ATOM 761 O O . TYR A 1 9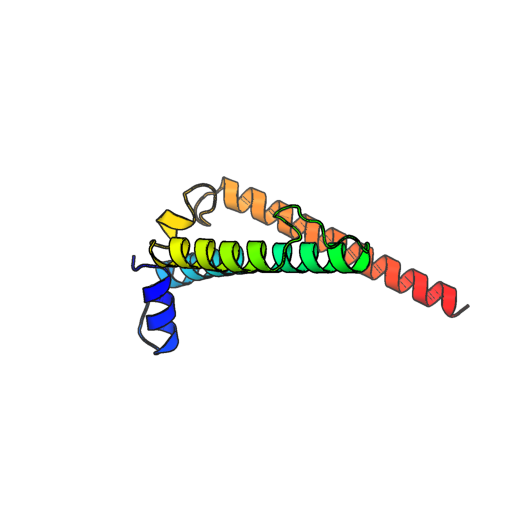4 ? -12.529 -5.041 -6.816 1.00 96.44 94 TYR A O 1
ATOM 769 N N . ARG A 1 95 ? -14.379 -5.096 -5.525 1.00 96.94 95 ARG A N 1
ATOM 770 C CA . ARG A 1 95 ? -14.277 -6.533 -5.227 1.00 96.94 95 ARG A CA 1
ATOM 771 C C . ARG A 1 95 ? -14.342 -7.372 -6.497 1.00 96.94 95 ARG A C 1
ATOM 773 O O . ARG A 1 95 ? -13.501 -8.255 -6.668 1.00 96.94 95 ARG A O 1
ATOM 780 N N . GLU A 1 96 ? -15.266 -7.070 -7.404 1.00 98.12 96 GLU A N 1
ATOM 781 C CA . GLU A 1 96 ? -15.395 -7.781 -8.676 1.00 98.12 96 GLU A CA 1
ATOM 782 C C . GLU A 1 96 ? -14.119 -7.644 -9.526 1.00 98.12 96 GLU A C 1
ATOM 784 O O . GLU A 1 96 ? -13.539 -8.647 -9.961 1.00 98.12 96 GLU A O 1
ATOM 789 N N . ARG A 1 97 ? -13.611 -6.414 -9.703 1.00 96.38 97 ARG A N 1
ATOM 790 C CA . ARG A 1 97 ? -12.346 -6.160 -10.418 1.00 96.38 97 ARG A CA 1
ATOM 791 C C . ARG A 1 97 ? -11.184 -6.926 -9.784 1.00 96.38 97 ARG A C 1
ATOM 793 O O . ARG A 1 97 ? -10.371 -7.531 -10.492 1.00 96.38 97 ARG A O 1
ATOM 800 N N . ARG A 1 98 ? -11.103 -6.941 -8.450 1.00 95.44 98 ARG A N 1
ATOM 801 C CA . ARG A 1 98 ? -10.030 -7.620 -7.716 1.00 95.44 98 ARG A CA 1
ATOM 802 C C . ARG A 1 98 ? -10.101 -9.137 -7.867 1.00 95.44 98 ARG A C 1
ATOM 804 O O . ARG A 1 98 ? -9.063 -9.757 -8.095 1.00 95.44 98 ARG A O 1
ATOM 811 N N . GLN A 1 99 ? -11.288 -9.732 -7.799 1.00 97.69 99 GLN A N 1
ATOM 812 C CA . GLN A 1 99 ? -11.484 -11.170 -8.001 1.00 97.69 99 GLN A CA 1
ATOM 813 C C . GLN A 1 99 ? -11.072 -11.607 -9.411 1.00 97.69 99 GLN A C 1
ATOM 815 O O . GLN A 1 99 ? -10.323 -12.576 -9.556 1.00 97.69 99 GLN A O 1
ATOM 820 N N . LYS A 1 100 ? -11.470 -10.850 -10.444 1.00 97.56 100 LYS A N 1
ATOM 821 C CA . LYS A 1 100 ? -11.042 -11.093 -11.833 1.00 97.56 100 LYS A CA 1
ATOM 822 C C . LYS A 1 100 ? -9.518 -11.022 -11.974 1.00 97.56 100 LYS A C 1
ATOM 824 O O . LYS A 1 100 ? -8.914 -11.912 -12.572 1.00 97.56 100 LYS A O 1
ATOM 829 N N . SER A 1 101 ? -8.882 -10.014 -11.372 1.00 94.69 101 SER A N 1
ATOM 830 C CA . SER A 1 101 ? -7.419 -9.869 -11.368 1.00 94.69 101 SER A CA 1
ATOM 831 C C . SER A 1 101 ? -6.716 -11.057 -10.694 1.00 94.69 101 SER A C 1
ATOM 833 O O . SER A 1 101 ? -5.775 -11.613 -11.260 1.00 94.69 101 SER A O 1
ATOM 835 N N . ILE A 1 102 ? -7.204 -11.510 -9.534 1.00 96.06 102 ILE A N 1
ATOM 836 C CA . ILE A 1 102 ? -6.659 -12.682 -8.828 1.00 96.06 102 ILE A CA 1
ATOM 837 C C . ILE A 1 102 ? -6.782 -13.946 -9.688 1.00 96.06 102 ILE A C 1
ATOM 839 O O . ILE A 1 102 ? -5.827 -14.718 -9.787 1.00 96.06 102 ILE A O 1
ATOM 843 N N . ALA A 1 103 ? -7.934 -14.162 -10.326 1.00 97.31 103 ALA A N 1
ATOM 844 C CA . ALA A 1 103 ? -8.149 -15.311 -11.202 1.00 97.31 103 ALA A CA 1
ATOM 845 C C . ALA A 1 103 ? -7.186 -15.308 -12.402 1.00 97.31 103 ALA A C 1
ATOM 847 O O . ALA A 1 103 ? -6.608 -16.346 -12.736 1.00 97.31 103 ALA A O 1
ATOM 848 N N . LEU A 1 104 ? -6.957 -14.139 -13.009 1.00 96.81 104 LEU A N 1
ATOM 849 C CA . LEU A 1 104 ? -6.005 -13.981 -14.106 1.00 96.81 104 LEU A CA 1
ATOM 850 C C . LEU A 1 104 ? -4.573 -14.316 -13.668 1.00 96.81 104 LEU A C 1
ATOM 852 O O . LEU A 1 104 ? -3.908 -15.106 -14.337 1.00 96.81 104 LEU A O 1
ATOM 856 N N . VAL A 1 105 ? -4.115 -13.777 -12.533 1.00 94.31 105 VAL A N 1
ATOM 857 C CA . VAL A 1 105 ? -2.768 -14.056 -12.001 1.00 94.31 105 VAL A CA 1
ATOM 858 C C . VAL A 1 105 ? -2.584 -15.553 -11.746 1.00 94.31 105 VAL A C 1
ATOM 860 O O . VAL A 1 105 ? -1.613 -16.133 -12.229 1.00 94.31 105 VAL A O 1
ATOM 863 N N . LYS A 1 106 ? -3.555 -16.219 -11.104 1.00 95.31 106 LYS A N 1
ATOM 864 C CA . LYS A 1 106 ? -3.515 -17.678 -10.883 1.00 95.31 106 LYS A CA 1
ATOM 865 C C . LYS A 1 106 ? -3.399 -18.464 -12.194 1.00 95.31 106 LYS A C 1
ATOM 867 O O . LYS A 1 106 ? -2.651 -19.439 -12.268 1.00 95.31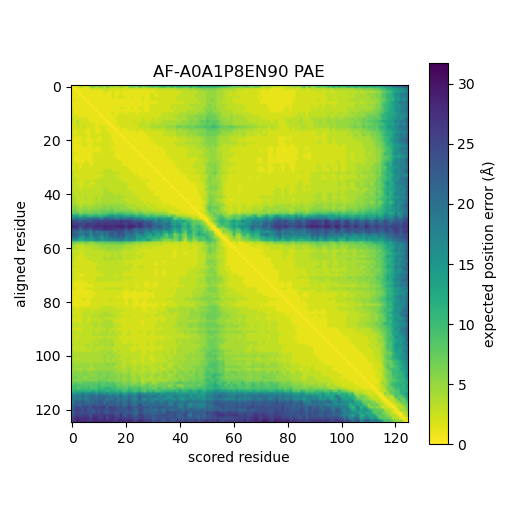 106 LYS A O 1
ATOM 872 N N . LYS A 1 107 ? -4.113 -18.044 -13.245 1.00 95.19 107 LYS A N 1
ATOM 873 C CA . LYS A 1 107 ? -4.043 -18.674 -14.573 1.00 95.19 107 LYS A CA 1
ATOM 874 C C . LYS A 1 107 ? -2.662 -18.502 -15.214 1.00 95.19 107 LYS A C 1
ATOM 876 O O . LYS A 1 107 ? -2.123 -19.465 -15.767 1.00 95.19 107 LYS A O 1
ATOM 881 N N . VAL A 1 108 ? -2.077 -17.307 -15.123 1.00 95.06 108 VAL A N 1
ATOM 882 C CA . VAL A 1 108 ? -0.721 -17.026 -15.625 1.00 95.06 108 VAL A CA 1
ATOM 883 C C . VAL A 1 108 ? 0.309 -17.871 -14.876 1.00 95.06 108 VAL A C 1
ATOM 885 O O . VAL A 1 108 ? 1.099 -18.567 -15.510 1.00 95.06 108 VAL A O 1
ATOM 888 N N . GLU A 1 109 ? 0.255 -17.912 -13.544 1.00 93.19 109 GLU A N 1
ATOM 889 C CA . GLU A 1 109 ? 1.151 -18.738 -12.725 1.00 93.19 109 GLU A CA 1
ATOM 890 C C . GLU A 1 109 ? 1.056 -20.229 -13.070 1.00 93.19 109 GLU A C 1
ATOM 892 O O . GLU A 1 109 ? 2.080 -20.905 -13.196 1.00 93.19 109 GLU A O 1
ATOM 897 N N . ALA A 1 110 ? -0.158 -20.755 -13.261 1.00 94.06 110 ALA A N 1
ATOM 898 C CA . ALA A 1 110 ? -0.365 -22.143 -13.667 1.00 94.06 110 ALA A CA 1
ATOM 899 C C . ALA A 1 110 ? 0.234 -22.432 -15.053 1.00 94.06 110 ALA A C 1
ATOM 901 O O . ALA A 1 110 ? 0.832 -23.489 -15.261 1.00 94.06 110 ALA A O 1
ATOM 902 N N . THR A 1 111 ? 0.113 -21.486 -15.986 1.00 93.88 111 THR A N 1
ATOM 903 C CA . THR A 1 111 ? 0.676 -21.598 -17.339 1.00 93.88 111 THR A CA 1
ATOM 904 C C . THR A 1 111 ? 2.204 -21.587 -17.301 1.00 93.88 111 THR A C 1
ATOM 906 O O . THR A 1 111 ? 2.835 -22.469 -17.878 1.00 93.88 111 THR A O 1
ATOM 909 N N . LEU A 1 112 ? 2.808 -20.666 -16.543 1.00 90.12 112 LEU A N 1
ATOM 910 C CA . LEU A 1 112 ? 4.262 -20.592 -16.362 1.00 90.12 112 LEU A CA 1
ATOM 911 C C . LEU A 1 112 ? 4.827 -21.854 -15.693 1.00 90.12 112 LEU A C 1
ATOM 913 O O . LEU A 1 112 ? 5.880 -22.348 -16.094 1.00 90.12 112 LEU A O 1
ATOM 917 N N . LYS A 1 113 ? 4.120 -22.418 -14.703 1.00 89.19 113 LYS A N 1
ATOM 918 C CA . LYS A 1 113 ? 4.500 -23.693 -14.068 1.00 89.19 113 LYS A CA 1
ATOM 919 C C . LYS A 1 113 ? 4.452 -24.865 -15.051 1.00 89.19 113 LYS A C 1
ATOM 921 O O . LYS A 1 113 ? 5.343 -25.709 -15.014 1.00 89.19 113 LYS A O 1
ATOM 926 N N . LYS A 1 114 ? 3.443 -24.920 -15.927 1.00 84.75 114 LYS A N 1
ATOM 927 C CA . LYS A 1 114 ? 3.348 -25.943 -16.983 1.00 84.75 114 LYS A CA 1
ATOM 928 C C . LYS A 1 114 ? 4.465 -25.795 -18.020 1.00 84.75 114 LYS A C 1
ATOM 930 O O . LYS A 1 114 ? 5.120 -26.785 -18.319 1.00 84.75 114 LYS A O 1
ATOM 935 N N . GLY A 1 115 ? 4.740 -24.575 -18.488 1.00 78.56 115 GLY A N 1
ATOM 936 C CA . GLY A 1 115 ? 5.841 -24.301 -19.420 1.00 78.56 115 GLY A CA 1
ATOM 937 C C . GLY A 1 115 ? 7.201 -24.740 -18.871 1.00 78.56 115 GLY A C 1
ATOM 938 O O . GLY A 1 115 ? 7.914 -25.487 -19.529 1.00 78.56 115 GLY A O 1
ATOM 939 N N . LYS A 1 116 ? 7.509 -24.401 -17.609 1.00 71.75 116 LYS A N 1
ATOM 940 C CA . LYS A 1 116 ? 8.747 -24.847 -16.943 1.00 71.75 116 LYS A CA 1
ATOM 941 C C . LYS A 1 116 ? 8.861 -26.370 -16.808 1.00 71.75 116 LYS A C 1
ATOM 943 O O . LYS A 1 116 ? 9.962 -26.897 -16.911 1.00 71.75 116 LYS A O 1
ATOM 948 N N . LYS A 1 117 ? 7.753 -27.082 -16.561 1.00 66.69 117 LYS A N 1
ATOM 949 C CA . LYS A 1 117 ? 7.759 -28.557 -16.522 1.00 66.69 117 LYS A CA 1
ATOM 950 C C . LYS A 1 117 ? 8.069 -29.154 -17.895 1.00 66.69 117 LYS A C 1
ATOM 952 O O . LYS A 1 117 ? 8.855 -30.093 -17.970 1.00 66.69 117 LYS A O 1
ATOM 957 N N . ASN A 1 118 ? 7.501 -28.586 -18.956 1.00 61.72 118 ASN A N 1
ATOM 958 C CA . ASN A 1 118 ? 7.742 -29.054 -20.318 1.00 61.72 118 ASN A CA 1
ATOM 959 C C . ASN A 1 118 ? 9.201 -28.805 -20.748 1.00 61.72 118 ASN A C 1
ATOM 961 O O . ASN A 1 118 ? 9.842 -29.728 -21.245 1.00 61.72 118 ASN A O 1
ATOM 965 N N . ASP A 1 119 ? 9.771 -27.632 -20.454 1.00 58.91 119 ASP A N 1
ATOM 966 C CA . ASP A 1 119 ? 11.182 -27.325 -20.756 1.00 58.91 119 ASP A CA 1
ATOM 967 C C . ASP A 1 119 ? 12.173 -28.254 -20.033 1.00 58.91 119 ASP A C 1
ATOM 969 O O . ASP A 1 119 ? 13.211 -28.612 -20.591 1.00 58.91 119 ASP A O 1
ATOM 973 N N . LEU A 1 120 ? 11.867 -28.670 -18.798 1.00 61.12 120 LEU A N 1
ATOM 974 C CA . LEU A 1 120 ? 12.689 -29.633 -18.055 1.00 61.12 120 LEU A CA 1
ATOM 975 C C . LEU A 1 120 ? 12.574 -31.058 -18.617 1.00 61.12 120 LEU A C 1
ATOM 977 O O . LEU A 1 120 ? 13.565 -31.780 -18.611 1.00 61.12 120 LEU A O 1
ATOM 981 N N . SER A 1 121 ? 11.404 -31.454 -19.131 1.00 57.19 121 SER A N 1
ATOM 982 C CA . SER A 1 121 ? 11.222 -32.771 -19.762 1.00 57.19 121 SER A CA 1
ATOM 983 C C . SER A 1 121 ? 11.925 -32.897 -21.118 1.00 57.19 121 SER A C 1
ATOM 985 O O . SER A 1 121 ? 12.465 -33.955 -21.424 1.00 57.19 121 SER A O 1
ATOM 987 N N . VAL A 1 122 ? 11.995 -31.807 -21.893 1.00 57.03 122 VAL A N 1
ATOM 988 C CA . VAL A 1 122 ? 12.687 -31.774 -23.195 1.00 57.03 122 VAL A CA 1
ATOM 989 C C . VAL A 1 122 ? 14.210 -31.783 -23.032 1.00 57.03 122 VAL A C 1
ATOM 991 O O . VAL A 1 122 ? 14.902 -32.335 -23.873 1.00 57.03 122 VAL A O 1
ATOM 994 N N . LYS A 1 123 ? 14.753 -31.216 -21.947 1.00 57.19 123 LYS A N 1
ATOM 995 C CA . LYS A 1 123 ? 16.203 -31.244 -21.663 1.00 57.19 123 LYS A CA 1
ATOM 996 C C . LYS A 1 123 ? 16.701 -32.549 -21.031 1.00 57.19 123 LYS A C 1
ATOM 998 O O . LYS A 1 123 ? 17.907 -32.707 -20.875 1.00 57.19 123 LYS A O 1
ATOM 1003 N N . ALA A 1 124 ? 15.792 -33.430 -20.614 1.00 54.78 124 ALA A N 1
ATOM 1004 C CA . ALA A 1 124 ? 16.104 -34.713 -19.982 1.00 54.78 124 ALA A CA 1
ATOM 1005 C C . ALA A 1 124 ? 15.912 -35.921 -20.924 1.00 54.78 124 ALA A C 1
ATOM 1007 O O . ALA A 1 124 ? 16.061 -37.055 -20.472 1.00 54.78 124 ALA A O 1
ATOM 1008 N N . SER A 1 125 ? 15.560 -35.673 -22.192 1.00 48.34 125 SER A N 1
ATOM 1009 C CA . SER A 1 125 ? 15.436 -36.666 -23.272 1.00 48.34 125 SER A CA 1
ATOM 1010 C C . SER A 1 125 ? 16.562 -36.475 -24.282 1.00 48.34 125 SER A C 1
ATOM 1012 O O . SER A 1 125 ? 16.990 -37.489 -24.867 1.00 48.34 125 SER A O 1
#

pLDDT: mean 89.74, std 12.79, range [48.34, 98.56]